Protein AF-A0A7D9J9C9-F1 (afdb_monomer_lite)

InterPro domains:
  IPR040676 Domain of unknown function DUF5641 [PF18701] (12-85)

Radius of gyration: 29.93 Å; chains: 1; bounding box: 89×41×80 Å

Secondary structure (DSSP, 8-state):
-------TTHHHHHHHHHTTSSSTT--PPP-TT-EEEE--TTS-GGGPEEEEEEEEEE-TTS-EEEEEEEETTEEEEEEGGGEEE-S-----------PPPP-TTPPP--PPPHHHHHHHHHHHHHHHHHHHTT--

Foldseek 3Di:
DDDDPPDPCPVVVVVVVCLVDPDVPDNDDDDQQFKWWFADPPDDPVPTFIWGFHDFDADPVRDGQWTWTQGPVGIDIDGPVRIGGDPDDDPDDPPPPVPPPPPPPDDPPDDDDPVVVVVVVVVVVVVVVVVVVVVD

Sequence (136 aa):
MDYGTAGPESHLTGLRERHKIVRGSKVEYPKVGDVVIVKEENKNRNTWKLGKIVRLITGRDGVVRGVELQTGNGRLERPLQLIYPLELHCDQEAVERETPPLNTQAKEFRPKRKAAENAAAKINKVLAEEEETMID

Structure (mmCIF, N/CA/C/O backbone):
data_AF-A0A7D9J9C9-F1
#
_entry.id   AF-A0A7D9J9C9-F1
#
loop_
_atom_site.group_PDB
_atom_site.id
_atom_site.type_symbol
_atom_site.label_atom_id
_atom_site.label_alt_id
_atom_site.label_comp_id
_atom_site.label_asym_id
_atom_site.label_entity_id
_atom_site.label_seq_id
_atom_site.pdbx_PDB_ins_code
_atom_site.Cartn_x
_atom_site.Cartn_y
_atom_site.Cartn_z
_atom_site.occupancy
_atom_site.B_iso_or_equiv
_atom_site.auth_seq_id
_atom_site.auth_comp_id
_atom_site.auth_asym_id
_atom_site.auth_atom_id
_atom_site.pdbx_PDB_model_num
ATOM 1 N N . MET A 1 1 ? 35.094 24.630 7.913 1.00 35.44 1 MET A N 1
ATOM 2 C CA . MET A 1 1 ? 34.535 24.338 6.582 1.00 35.44 1 MET A CA 1
ATOM 3 C C . MET A 1 1 ? 33.780 23.043 6.708 1.00 35.44 1 MET A C 1
ATOM 5 O O . MET A 1 1 ? 34.380 21.989 6.879 1.00 35.44 1 MET A O 1
ATOM 9 N N . ASP A 1 2 ? 32.472 23.204 6.728 1.00 49.69 2 ASP A N 1
ATOM 10 C CA . ASP A 1 2 ? 31.442 22.174 6.793 1.00 49.69 2 ASP A CA 1
ATOM 11 C C . ASP A 1 2 ? 31.442 21.457 5.419 1.00 49.69 2 ASP A C 1
ATOM 13 O O . ASP A 1 2 ? 32.014 21.977 4.463 1.00 49.69 2 ASP A O 1
ATOM 17 N N . TYR A 1 3 ? 30.994 20.215 5.231 1.00 42.62 3 TYR A N 1
ATOM 18 C CA . TYR A 1 3 ? 29.626 19.738 5.383 1.00 42.62 3 TYR A CA 1
ATOM 19 C C . TYR A 1 3 ? 29.631 18.205 5.511 1.00 42.62 3 TYR A C 1
ATOM 21 O O . TYR A 1 3 ? 30.148 17.504 4.645 1.00 42.62 3 TYR A O 1
ATOM 29 N N . GLY A 1 4 ? 29.004 17.682 6.564 1.00 45.34 4 GLY A N 1
ATOM 30 C CA . GLY A 1 4 ? 28.751 16.250 6.754 1.00 45.34 4 GLY A CA 1
ATOM 31 C C . GLY A 1 4 ? 27.284 15.977 7.069 1.00 45.34 4 GLY A C 1
ATOM 32 O O . GLY A 1 4 ? 26.974 15.135 7.904 1.00 45.34 4 GLY A O 1
ATOM 33 N N . THR A 1 5 ? 26.364 16.736 6.469 1.00 48.19 5 THR A N 1
ATOM 34 C CA . THR A 1 5 ? 24.926 16.493 6.603 1.00 48.19 5 THR A CA 1
ATOM 35 C C . THR A 1 5 ? 24.572 15.264 5.776 1.00 48.19 5 THR A C 1
ATOM 37 O O . THR A 1 5 ? 24.292 15.359 4.583 1.00 48.19 5 THR A O 1
ATOM 40 N N . ALA A 1 6 ? 24.604 14.092 6.411 1.00 47.03 6 ALA A N 1
ATOM 41 C CA . ALA A 1 6 ? 23.955 12.901 5.888 1.00 47.03 6 ALA A CA 1
ATOM 42 C C . ALA A 1 6 ? 22.483 13.247 5.616 1.00 47.03 6 ALA 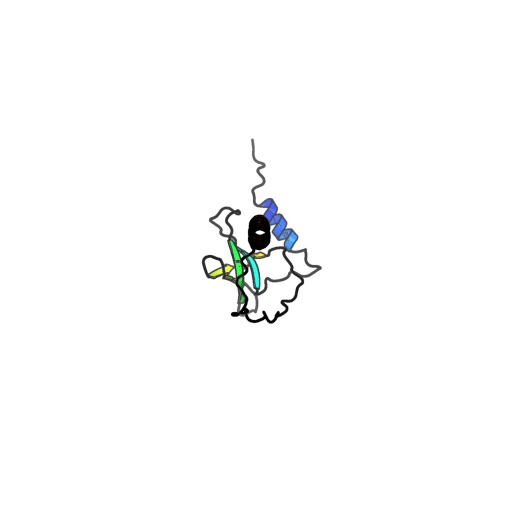A C 1
ATOM 44 O O . ALA A 1 6 ? 21.701 13.479 6.539 1.00 47.03 6 ALA A O 1
ATOM 45 N N . GLY A 1 7 ? 22.133 13.368 4.336 1.00 50.28 7 GLY A N 1
ATOM 46 C CA . GLY A 1 7 ? 20.786 13.717 3.913 1.00 50.28 7 GLY A CA 1
ATOM 47 C C . GLY A 1 7 ? 19.745 12.676 4.357 1.00 50.28 7 GLY A C 1
ATOM 48 O O . GLY A 1 7 ? 20.087 11.522 4.636 1.00 50.28 7 GLY A O 1
ATOM 49 N N . PRO A 1 8 ? 18.452 13.049 4.360 1.00 53.47 8 PRO A N 1
ATOM 50 C CA . PRO A 1 8 ? 17.313 12.210 4.771 1.00 53.47 8 PRO A CA 1
ATOM 51 C C . PRO A 1 8 ? 17.105 10.931 3.930 1.00 53.47 8 PRO A C 1
ATOM 53 O O . PRO A 1 8 ? 16.162 10.172 4.166 1.00 53.47 8 PRO A O 1
ATOM 56 N N . GLU A 1 9 ? 17.975 10.676 2.952 1.00 48.91 9 GLU A N 1
ATOM 57 C CA . GLU A 1 9 ? 17.962 9.497 2.089 1.00 48.91 9 GLU A CA 1
ATOM 58 C C . GLU A 1 9 ? 18.573 8.251 2.740 1.00 48.91 9 GLU A C 1
ATOM 60 O O . GLU A 1 9 ? 18.231 7.139 2.345 1.00 48.91 9 GLU A O 1
ATOM 65 N N . SER A 1 10 ? 19.426 8.390 3.760 1.00 55.44 10 SER A N 1
ATOM 66 C CA . SER A 1 10 ? 20.211 7.263 4.294 1.00 55.44 10 SER A CA 1
ATOM 67 C C . SER A 1 10 ? 19.344 6.118 4.828 1.00 55.44 10 SER A C 1
ATOM 69 O O . SER A 1 10 ? 19.619 4.943 4.584 1.00 55.44 10 SER A O 1
ATOM 71 N N . HIS A 1 11 ? 18.232 6.443 5.488 1.00 59.25 11 HIS A N 1
ATOM 72 C CA . HIS A 1 11 ? 17.357 5.432 6.068 1.00 59.25 11 HIS A CA 1
ATOM 73 C C . HIS A 1 11 ? 16.499 4.716 5.016 1.00 59.25 11 HIS A C 1
ATOM 75 O O . HIS A 1 11 ? 16.200 3.536 5.175 1.00 59.25 11 HIS A O 1
ATOM 81 N N . LEU A 1 12 ? 16.082 5.401 3.945 1.00 58.44 12 LEU A N 1
ATOM 82 C CA . LEU A 1 12 ? 15.286 4.799 2.869 1.00 58.44 12 LEU A CA 1
ATOM 83 C C . LEU A 1 12 ? 16.141 4.029 1.874 1.00 58.44 12 LEU A C 1
ATOM 85 O O . LEU A 1 12 ? 15.708 2.981 1.405 1.00 58.44 12 LEU A O 1
ATOM 89 N N . THR A 1 13 ? 17.337 4.527 1.568 1.00 56.91 13 THR A N 1
ATOM 90 C CA . THR A 1 13 ? 18.332 3.798 0.780 1.00 56.91 13 THR A CA 1
ATOM 91 C C . THR A 1 13 ? 18.736 2.534 1.527 1.00 56.91 13 THR A C 1
ATOM 93 O O . THR A 1 13 ? 18.644 1.447 0.965 1.00 56.91 13 THR A O 1
ATOM 96 N N . GLY A 1 14 ? 19.002 2.646 2.833 1.00 58.22 14 GLY A N 1
ATOM 97 C CA . GLY A 1 14 ? 19.249 1.494 3.693 1.00 58.22 14 GLY A CA 1
ATOM 98 C C . GLY A 1 14 ? 18.037 0.570 3.845 1.00 58.22 14 GLY A C 1
ATOM 99 O O . GLY A 1 14 ? 18.230 -0.633 3.982 1.00 58.22 14 GLY A O 1
ATOM 100 N N . LEU A 1 15 ? 16.796 1.079 3.815 1.00 58.06 15 LEU A N 1
ATOM 101 C CA . LEU A 1 15 ? 15.600 0.230 3.776 1.00 58.06 15 LEU A CA 1
ATOM 102 C C . LEU A 1 15 ? 15.517 -0.486 2.428 1.00 58.06 15 LEU A C 1
ATOM 104 O O . LEU A 1 15 ? 15.393 -1.691 2.424 1.00 58.06 15 LEU A O 1
ATOM 108 N N . ARG A 1 16 ? 15.681 0.202 1.292 1.00 58.97 16 ARG A N 1
ATOM 109 C CA . ARG A 1 16 ? 15.653 -0.381 -0.062 1.00 58.97 16 ARG A CA 1
ATOM 110 C C . ARG A 1 16 ? 16.736 -1.442 -0.272 1.00 58.97 16 ARG A C 1
ATOM 112 O O . ARG A 1 16 ? 16.477 -2.438 -0.942 1.00 58.97 16 ARG A O 1
ATOM 119 N N . GLU A 1 17 ? 17.929 -1.237 0.277 1.00 56.09 17 GLU A N 1
ATOM 120 C CA . GLU A 1 17 ? 19.010 -2.228 0.255 1.00 56.09 17 GLU A CA 1
ATOM 121 C C . GLU A 1 17 ? 18.708 -3.419 1.164 1.00 56.09 17 GLU A C 1
ATOM 123 O O . GLU A 1 17 ? 18.837 -4.558 0.718 1.00 56.09 17 GLU A O 1
ATOM 128 N N . ARG A 1 18 ? 18.211 -3.185 2.387 1.00 52.50 18 ARG A N 1
ATOM 129 C CA . ARG A 1 18 ? 17.785 -4.259 3.301 1.00 52.50 18 ARG A CA 1
ATOM 130 C C . ARG A 1 18 ? 16.560 -5.023 2.789 1.00 52.50 18 ARG A C 1
ATOM 132 O O . ARG A 1 18 ? 16.485 -6.233 2.945 1.00 52.50 18 ARG A O 1
ATOM 139 N N . HIS A 1 19 ? 15.653 -4.362 2.076 1.00 50.09 19 HIS A N 1
ATOM 140 C CA . HIS A 1 19 ? 14.439 -4.958 1.514 1.00 50.09 19 HIS A CA 1
ATOM 141 C C . HIS A 1 19 ? 14.680 -5.772 0.239 1.00 50.09 19 HIS A C 1
ATOM 143 O O 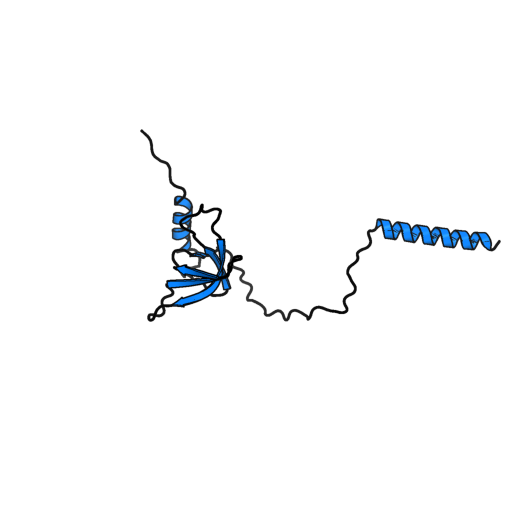. HIS A 1 19 ? 13.760 -6.432 -0.243 1.00 50.09 19 HIS A O 1
ATOM 149 N N . LYS A 1 20 ? 15.908 -5.777 -0.305 1.00 49.19 20 LYS A N 1
ATOM 150 C CA . LYS A 1 20 ? 16.326 -6.835 -1.239 1.00 49.19 20 LYS A CA 1
ATOM 151 C C . LYS A 1 20 ? 16.498 -8.185 -0.523 1.00 49.19 20 LYS A C 1
ATOM 153 O O . LYS A 1 20 ? 16.559 -9.205 -1.201 1.00 49.19 20 LYS A O 1
ATOM 158 N N . ILE A 1 21 ? 16.579 -8.200 0.815 1.00 49.50 21 ILE A N 1
ATOM 159 C CA . ILE A 1 21 ? 16.978 -9.354 1.631 1.00 49.50 21 ILE A CA 1
ATOM 160 C C . ILE A 1 21 ? 16.193 -9.402 2.961 1.00 49.50 21 ILE A C 1
ATOM 162 O O . ILE A 1 21 ? 16.806 -9.406 4.014 1.00 49.50 21 ILE A O 1
ATOM 166 N N . VAL A 1 22 ? 14.853 -9.471 2.970 1.00 41.16 22 VAL A N 1
ATOM 167 C CA . VAL A 1 22 ? 14.124 -10.067 4.125 1.00 41.16 22 VAL A CA 1
ATOM 168 C C . VAL A 1 22 ? 12.800 -10.718 3.695 1.00 41.16 22 VAL A C 1
ATOM 170 O O . VAL A 1 22 ? 11.724 -10.466 4.218 1.00 41.16 22 VAL A O 1
ATOM 173 N N . ARG A 1 23 ? 12.880 -11.611 2.719 1.00 44.44 23 ARG A N 1
ATOM 174 C CA . ARG A 1 23 ? 12.134 -12.873 2.760 1.00 44.44 23 ARG A CA 1
ATOM 175 C C . ARG A 1 23 ? 13.177 -13.913 2.429 1.00 44.44 23 ARG A C 1
ATOM 177 O O . ARG A 1 23 ? 13.939 -13.671 1.492 1.00 44.44 23 ARG A O 1
ATOM 184 N N . GLY A 1 24 ? 13.284 -14.987 3.208 1.00 41.12 24 GLY A N 1
ATOM 185 C CA . GLY A 1 24 ? 14.271 -16.041 2.972 1.00 41.12 24 GLY A CA 1
ATOM 186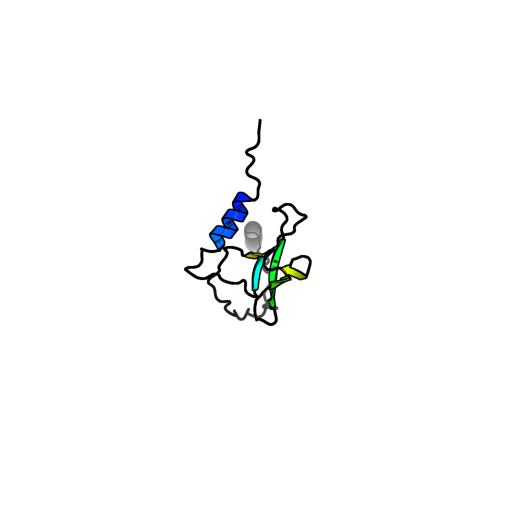 C C . GLY A 1 24 ? 14.445 -16.292 1.471 1.00 41.12 24 GLY A C 1
ATOM 187 O O . GLY A 1 24 ? 13.545 -16.790 0.805 1.00 41.12 24 GLY A O 1
ATOM 188 N N . SER A 1 25 ? 15.575 -15.853 0.914 1.00 40.62 25 SER A N 1
ATOM 189 C CA . SER A 1 25 ? 15.987 -16.091 -0.475 1.00 40.62 25 SER A CA 1
ATOM 190 C C . SER A 1 25 ? 15.005 -15.752 -1.622 1.00 40.62 25 SER A C 1
ATOM 192 O O . SER A 1 25 ? 15.171 -16.301 -2.710 1.00 40.62 25 SER A O 1
ATOM 194 N N . LYS A 1 26 ? 14.003 -14.867 -1.468 1.00 44.34 26 LYS A N 1
ATOM 195 C CA . LYS A 1 26 ? 13.107 -14.527 -2.598 1.00 44.34 26 LYS A CA 1
ATOM 196 C C . LYS A 1 26 ? 12.685 -13.058 -2.606 1.00 44.34 26 LYS A C 1
ATOM 198 O O . LYS A 1 26 ? 11.984 -12.600 -1.711 1.00 44.34 26 LYS A O 1
ATOM 203 N N . VAL A 1 27 ? 13.087 -12.322 -3.645 1.00 52.25 27 VAL A N 1
ATOM 204 C CA . VAL A 1 27 ? 12.538 -10.992 -3.954 1.00 52.25 27 VAL A CA 1
ATOM 205 C C . VAL A 1 27 ? 11.068 -11.188 -4.299 1.00 52.25 27 VAL A C 1
ATOM 207 O O . VAL A 1 27 ? 10.740 -11.698 -5.371 1.00 52.25 27 VAL A O 1
ATOM 210 N N . GLU A 1 28 ? 10.176 -10.857 -3.372 1.00 64.94 28 GLU A N 1
ATOM 211 C CA . GLU A 1 28 ? 8.749 -10.983 -3.624 1.00 64.94 28 GLU A CA 1
ATOM 212 C C . GLU A 1 28 ? 8.243 -9.724 -4.316 1.00 64.94 28 GLU A C 1
ATOM 214 O O . GLU A 1 28 ? 8.336 -8.612 -3.795 1.00 64.94 28 GLU A O 1
ATOM 219 N N . TYR A 1 29 ? 7.767 -9.910 -5.543 1.00 72.88 29 TYR A N 1
ATOM 220 C CA . TYR A 1 29 ? 7.133 -8.850 -6.307 1.00 72.88 29 TYR A CA 1
ATOM 221 C C . TYR A 1 29 ? 5.807 -8.470 -5.645 1.00 72.88 29 TYR A C 1
ATOM 223 O O . TYR A 1 29 ? 5.113 -9.356 -5.139 1.00 72.88 29 TYR A O 1
ATOM 231 N N . PRO A 1 30 ? 5.438 -7.180 -5.666 1.00 81.50 30 PRO A N 1
ATOM 232 C CA . PRO A 1 30 ? 4.165 -6.753 -5.118 1.00 81.50 30 PRO A CA 1
ATOM 233 C C . PRO A 1 30 ? 3.004 -7.414 -5.864 1.00 81.50 30 PRO A C 1
ATOM 235 O O . PRO A 1 30 ? 3.041 -7.586 -7.087 1.00 81.50 30 PRO A O 1
ATOM 238 N N . LYS A 1 31 ? 1.971 -7.777 -5.112 1.00 87.25 31 LYS A N 1
ATOM 239 C CA . LYS A 1 31 ? 0.792 -8.502 -5.582 1.00 87.25 31 LYS A CA 1
ATOM 240 C C . LYS A 1 31 ? -0.435 -7.601 -5.567 1.00 87.25 31 LYS A C 1
ATOM 242 O O . LYS A 1 31 ? -0.503 -6.597 -4.859 1.00 87.25 31 LYS A O 1
ATOM 247 N N . VAL A 1 32 ? -1.439 -7.973 -6.359 1.00 90.38 32 VAL A N 1
ATOM 248 C CA . VAL A 1 32 ? -2.764 -7.351 -6.257 1.00 90.38 32 VAL A CA 1
ATOM 249 C C . VAL A 1 32 ? -3.310 -7.612 -4.856 1.00 90.38 32 VAL A C 1
ATOM 251 O O . VAL A 1 32 ? -3.283 -8.741 -4.380 1.00 90.38 32 VAL A O 1
ATOM 254 N N . GLY A 1 33 ? -3.797 -6.561 -4.204 1.00 89.12 33 GLY A N 1
ATOM 255 C CA . GLY A 1 33 ? -4.251 -6.608 -2.820 1.00 89.12 33 GLY A CA 1
ATOM 256 C C . GLY A 1 33 ? -3.272 -6.000 -1.819 1.00 89.12 33 GLY A C 1
ATOM 257 O O . GLY A 1 33 ? -3.735 -5.523 -0.782 1.00 89.12 33 GLY A O 1
ATOM 258 N N . ASP A 1 34 ? -1.978 -5.935 -2.148 1.00 87.50 34 ASP A N 1
ATOM 259 C CA . ASP A 1 34 ? -0.959 -5.410 -1.240 1.00 87.50 34 ASP A CA 1
ATOM 260 C C . ASP A 1 34 ? -1.165 -3.915 -0.980 1.00 87.50 34 ASP A C 1
ATOM 262 O O . ASP A 1 34 ? -1.468 -3.130 -1.888 1.00 87.50 34 ASP A O 1
ATOM 266 N N . VAL A 1 35 ? -0.963 -3.517 0.276 1.00 89.50 35 VAL A N 1
ATOM 267 C CA . VAL A 1 35 ? -0.927 -2.111 0.683 1.00 89.50 35 VAL A CA 1
ATOM 268 C C . VAL A 1 35 ? 0.518 -1.631 0.666 1.00 89.50 35 VAL A C 1
ATOM 270 O O . VAL A 1 35 ? 1.402 -2.226 1.281 1.00 89.50 35 VAL A O 1
ATOM 273 N N . VAL A 1 36 ? 0.755 -0.536 -0.046 1.00 90.31 36 VAL A N 1
ATOM 274 C CA . VAL A 1 36 ? 2.088 -0.002 -0.328 1.00 90.31 36 VAL A CA 1
ATOM 275 C C . VAL A 1 36 ? 2.133 1.508 -0.106 1.00 90.31 36 VAL A C 1
ATOM 277 O O . VAL A 1 36 ? 1.116 2.201 -0.189 1.00 90.31 36 VAL A O 1
ATOM 280 N N . ILE A 1 37 ? 3.327 2.036 0.155 1.00 91.00 37 ILE A N 1
ATOM 281 C CA . ILE A 1 37 ? 3.595 3.475 0.200 1.00 91.00 37 ILE A CA 1
ATOM 282 C C . ILE A 1 37 ? 3.922 3.964 -1.212 1.00 91.00 37 ILE A C 1
ATOM 284 O O . ILE A 1 37 ? 4.753 3.387 -1.917 1.00 91.00 37 ILE A O 1
ATOM 288 N N . VAL A 1 38 ? 3.291 5.068 -1.603 1.00 90.94 38 VAL A N 1
ATOM 289 C CA . VAL A 1 38 ? 3.444 5.715 -2.905 1.00 90.94 38 VAL A CA 1
ATOM 290 C C . VAL A 1 38 ? 4.326 6.951 -2.767 1.00 90.94 38 VAL A C 1
ATOM 292 O O . VAL A 1 38 ? 3.932 7.937 -2.140 1.00 90.94 38 VAL A O 1
ATOM 295 N N . LYS A 1 39 ? 5.508 6.926 -3.389 1.00 86.75 39 LYS A N 1
ATOM 296 C CA . LYS A 1 39 ? 6.414 8.078 -3.432 1.00 86.75 39 LYS A CA 1
ATOM 297 C C . LYS A 1 39 ? 5.861 9.171 -4.347 1.00 86.75 39 LYS A C 1
ATOM 299 O O . LYS A 1 39 ? 5.616 8.949 -5.532 1.00 86.75 39 LYS A O 1
ATOM 304 N N . GLU A 1 40 ? 5.716 10.374 -3.793 1.00 84.19 40 GLU A N 1
ATOM 305 C CA . GLU A 1 40 ? 5.433 11.604 -4.538 1.00 84.19 40 GLU A CA 1
ATOM 306 C C . GLU A 1 40 ? 6.699 12.482 -4.527 1.00 84.19 40 GLU A C 1
ATOM 308 O O . GLU A 1 40 ? 7.170 12.864 -3.459 1.00 84.19 40 GLU A O 1
ATOM 313 N N . GLU A 1 41 ? 7.275 12.769 -5.702 1.00 73.81 41 GLU A N 1
ATOM 314 C CA . GLU A 1 41 ? 8.569 13.474 -5.839 1.00 73.81 41 GLU A CA 1
ATOM 315 C C . GLU A 1 41 ? 8.545 14.902 -5.281 1.00 73.81 41 GLU A C 1
ATOM 317 O O . GLU A 1 41 ? 9.500 15.329 -4.643 1.00 73.81 41 GLU A O 1
ATOM 322 N N . ASN A 1 42 ? 7.427 15.611 -5.445 1.00 73.88 42 ASN A N 1
ATOM 323 C CA . ASN A 1 42 ? 7.285 17.015 -5.041 1.00 73.88 42 ASN A CA 1
ATOM 324 C C . ASN A 1 42 ? 6.798 17.197 -3.597 1.00 73.88 42 ASN A C 1
ATOM 326 O O . ASN A 1 42 ? 6.349 18.283 -3.229 1.00 73.88 42 ASN A O 1
ATOM 330 N N . LYS A 1 43 ? 6.803 16.136 -2.784 1.00 73.31 43 LYS A N 1
ATOM 331 C CA . LYS A 1 43 ? 6.261 16.182 -1.429 1.00 73.31 43 LYS A CA 1
ATOM 332 C C . LYS A 1 43 ? 7.201 15.588 -0.396 1.00 73.31 43 LYS A C 1
ATOM 334 O O . LYS A 1 43 ? 7.850 14.569 -0.624 1.00 73.31 43 LYS A O 1
ATOM 339 N N . ASN A 1 44 ? 7.191 16.202 0.789 1.00 75.31 44 ASN A N 1
ATOM 340 C CA . ASN A 1 44 ? 7.902 15.703 1.959 1.00 75.31 44 ASN A CA 1
ATOM 341 C C . ASN A 1 44 ? 7.501 14.250 2.235 1.00 75.31 44 ASN A C 1
ATOM 343 O O . ASN A 1 44 ? 6.317 13.906 2.189 1.00 75.31 44 ASN A O 1
ATOM 347 N N . ARG A 1 45 ? 8.481 13.410 2.581 1.00 70.56 45 ARG A N 1
ATOM 348 C CA . ARG 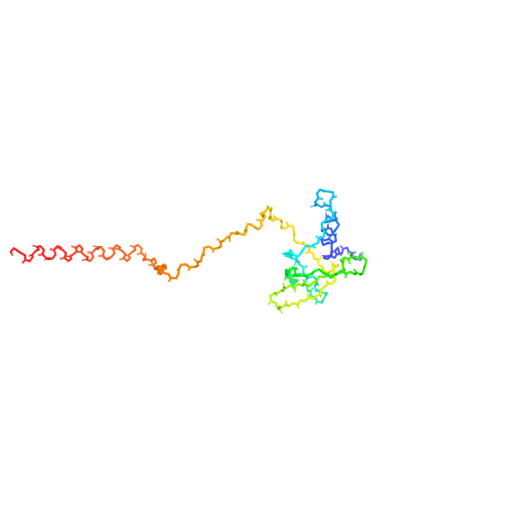A 1 45 ? 8.304 11.968 2.823 1.00 70.56 45 ARG A CA 1
ATOM 349 C C . ARG A 1 45 ? 7.148 11.640 3.776 1.00 70.56 45 ARG A C 1
ATOM 351 O O . ARG A 1 45 ? 6.436 10.667 3.560 1.00 70.56 45 ARG A O 1
ATOM 358 N N . ASN A 1 46 ? 6.911 12.489 4.776 1.00 76.38 46 ASN A N 1
ATOM 359 C CA . ASN A 1 46 ? 5.833 12.330 5.762 1.00 76.38 46 ASN A CA 1
ATOM 360 C C . ASN A 1 46 ? 4.418 12.476 5.173 1.00 76.38 46 ASN A C 1
ATOM 362 O O . ASN A 1 46 ? 3.438 12.270 5.878 1.00 76.38 46 ASN A O 1
ATOM 366 N N . THR A 1 47 ? 4.300 12.852 3.900 1.00 82.19 47 THR A N 1
ATOM 367 C CA . THR A 1 47 ? 3.023 13.045 3.198 1.00 82.19 47 THR A CA 1
ATOM 368 C C . THR A 1 47 ? 2.834 12.070 2.036 1.00 82.19 47 THR A C 1
ATOM 370 O O . THR A 1 47 ? 1.883 12.203 1.261 1.00 82.19 47 THR A O 1
ATOM 373 N N . TRP A 1 48 ? 3.735 11.091 1.894 1.00 89.88 48 TRP A N 1
ATOM 374 C CA . TRP A 1 48 ? 3.557 10.006 0.937 1.00 89.88 48 TRP A CA 1
ATOM 375 C C . TRP A 1 48 ? 2.303 9.214 1.286 1.00 89.88 48 TRP A C 1
ATOM 377 O O . TRP A 1 48 ? 2.042 8.893 2.446 1.00 89.88 48 TRP A O 1
ATOM 387 N N . LYS A 1 49 ? 1.499 8.937 0.265 1.00 88.50 49 LYS A N 1
ATOM 388 C CA . LYS A 1 49 ? 0.191 8.314 0.442 1.00 88.50 49 LYS A CA 1
ATOM 389 C C . LYS A 1 49 ? 0.328 6.803 0.510 1.00 88.50 49 LYS A C 1
ATOM 391 O O . LYS A 1 49 ? 1.221 6.223 -0.102 1.00 88.50 49 LYS A O 1
ATOM 396 N N . LEU A 1 50 ? -0.616 6.170 1.193 1.00 92.06 50 LEU A N 1
ATOM 397 C CA . LEU A 1 50 ? -0.843 4.737 1.076 1.00 92.06 50 LEU A CA 1
ATOM 398 C C . LEU A 1 50 ? -1.758 4.448 -0.115 1.00 92.06 50 LEU A C 1
ATOM 400 O O . LEU A 1 50 ? -2.680 5.215 -0.411 1.00 92.06 50 LEU A O 1
ATOM 404 N N . GLY A 1 51 ? -1.509 3.326 -0.779 1.00 93.38 51 GLY A N 1
ATOM 405 C CA . GLY A 1 51 ? -2.352 2.808 -1.846 1.00 93.38 51 GLY A CA 1
ATOM 406 C C . GLY A 1 51 ? -2.439 1.292 -1.792 1.00 93.38 51 GLY A C 1
ATOM 407 O O . GLY A 1 51 ? -1.488 0.625 -1.395 1.00 93.38 51 GLY A O 1
ATOM 408 N N . LYS A 1 52 ? -3.585 0.749 -2.200 1.00 93.94 52 LYS A N 1
ATOM 409 C CA . LYS A 1 52 ? -3.780 -0.686 -2.407 1.00 93.94 52 LYS A CA 1
ATOM 410 C C . LYS A 1 52 ? -3.583 -1.009 -3.880 1.00 93.94 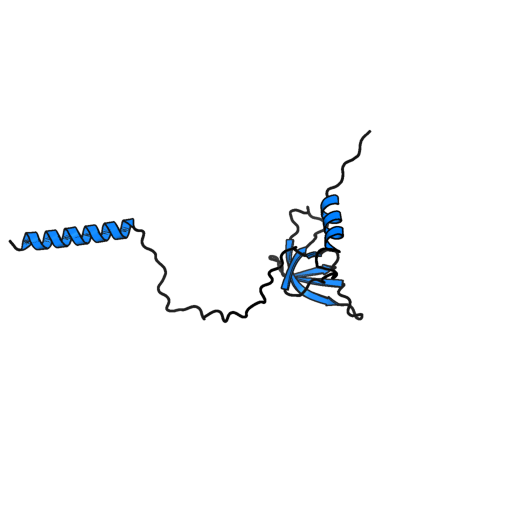52 LYS A C 1
ATOM 412 O O . LYS A 1 52 ? -4.203 -0.362 -4.724 1.00 93.94 52 LYS A O 1
ATOM 417 N N . ILE A 1 53 ? -2.761 -2.001 -4.203 1.00 93.25 53 ILE A N 1
ATOM 418 C CA . ILE A 1 53 ? -2.561 -2.432 -5.590 1.00 93.25 53 ILE A CA 1
ATOM 419 C C . ILE A 1 53 ? -3.840 -3.093 -6.089 1.00 93.25 53 ILE A C 1
ATOM 421 O O . ILE A 1 53 ? -4.297 -4.085 -5.525 1.00 93.25 53 ILE A O 1
ATOM 425 N N . VAL A 1 54 ? -4.410 -2.543 -7.158 1.00 96.25 54 VAL A N 1
ATOM 426 C CA . VAL A 1 54 ? -5.601 -3.095 -7.818 1.00 96.25 54 VAL A CA 1
ATOM 427 C C . VAL A 1 54 ? -5.266 -3.792 -9.130 1.00 96.25 54 VAL A C 1
ATOM 429 O O . VAL A 1 54 ? -6.006 -4.678 -9.547 1.00 96.25 54 VAL A O 1
ATOM 432 N N . ARG A 1 55 ? -4.144 -3.438 -9.768 1.00 95.44 55 ARG A N 1
ATOM 433 C CA . ARG A 1 55 ? -3.689 -4.061 -11.017 1.00 95.44 55 ARG A CA 1
ATOM 434 C C . ARG A 1 55 ? -2.176 -3.941 -11.178 1.00 95.44 55 ARG A C 1
ATOM 436 O O . ARG A 1 55 ? -1.590 -2.922 -10.815 1.00 95.44 55 ARG A O 1
ATOM 443 N N . LEU A 1 56 ? -1.554 -4.962 -11.764 1.00 94.62 56 LEU A N 1
ATOM 444 C CA . LEU A 1 56 ? -0.156 -4.927 -12.198 1.00 94.62 56 LEU A CA 1
ATOM 445 C C . LEU A 1 56 ? -0.085 -4.553 -13.682 1.00 94.62 56 LEU A C 1
ATOM 447 O O . LEU A 1 56 ? -0.844 -5.083 -14.489 1.00 94.62 56 LEU A O 1
ATOM 451 N N . ILE A 1 57 ? 0.836 -3.659 -14.038 1.00 94.81 57 ILE A N 1
ATOM 452 C CA . ILE A 1 57 ? 1.082 -3.238 -15.420 1.00 94.81 57 ILE A CA 1
ATOM 453 C C . ILE A 1 57 ? 2.330 -3.969 -15.916 1.00 94.81 57 ILE A C 1
ATOM 455 O O . ILE A 1 57 ? 3.464 -3.630 -15.549 1.00 94.81 57 ILE A O 1
ATOM 459 N N . THR A 1 58 ? 2.109 -4.995 -16.733 1.00 94.12 58 THR A N 1
ATOM 460 C CA . THR A 1 58 ? 3.146 -5.844 -17.326 1.00 94.12 58 THR A CA 1
ATOM 461 C C . THR A 1 58 ? 3.457 -5.430 -18.761 1.00 94.12 58 THR A C 1
ATOM 463 O O . THR A 1 58 ? 2.579 -5.034 -19.526 1.00 94.12 58 THR A O 1
ATOM 466 N N . GLY A 1 59 ? 4.734 -5.503 -19.135 1.00 92.25 59 GLY A N 1
ATOM 467 C CA . GLY A 1 59 ? 5.153 -5.358 -20.528 1.00 92.25 59 GLY A CA 1
ATOM 468 C C . GLY A 1 59 ? 4.883 -6.620 -21.349 1.00 92.25 59 GLY A C 1
ATOM 469 O O . GLY A 1 59 ? 4.491 -7.659 -20.821 1.00 92.25 59 GLY A O 1
ATOM 470 N N . ARG A 1 60 ? 5.163 -6.547 -22.657 1.00 94.44 60 ARG A N 1
ATOM 471 C CA . ARG A 1 60 ? 5.060 -7.696 -23.583 1.00 94.44 60 ARG A CA 1
ATOM 472 C C . ARG A 1 60 ? 5.971 -8.871 -23.212 1.00 94.44 60 ARG A C 1
ATOM 474 O O . ARG A 1 60 ? 5.689 -10.001 -23.578 1.00 94.44 60 ARG A O 1
ATOM 481 N N . ASP A 1 61 ? 7.046 -8.592 -22.490 1.00 92.62 61 ASP A N 1
ATOM 482 C CA . ASP A 1 61 ? 8.006 -9.555 -21.948 1.00 92.62 61 ASP A CA 1
ATOM 483 C C . ASP A 1 61 ? 7.557 -10.184 -20.615 1.00 92.62 61 ASP A C 1
ATOM 485 O O . ASP A 1 61 ? 8.317 -10.923 -19.998 1.00 92.62 61 ASP A O 1
ATOM 489 N N . GLY A 1 62 ? 6.349 -9.866 -20.134 1.00 87.94 62 GLY A N 1
ATOM 490 C CA . GLY A 1 62 ? 5.823 -10.348 -18.855 1.00 87.94 62 GLY A CA 1
ATOM 491 C C . GLY A 1 62 ? 6.381 -9.619 -17.628 1.00 87.94 62 GLY A C 1
ATOM 492 O O . GLY A 1 62 ? 5.989 -9.926 -16.504 1.00 87.94 62 GLY A O 1
ATOM 493 N N . VAL A 1 63 ? 7.258 -8.626 -17.807 1.00 89.44 63 VAL A N 1
ATOM 494 C CA . VAL A 1 63 ? 7.892 -7.915 -16.690 1.00 89.44 63 VAL A CA 1
ATOM 495 C C . VAL A 1 63 ? 6.985 -6.793 -16.181 1.00 89.44 63 VAL A C 1
ATOM 497 O O . VAL A 1 63 ? 6.586 -5.904 -16.942 1.00 89.44 63 VAL A O 1
ATOM 500 N N . VAL A 1 64 ? 6.694 -6.804 -14.875 1.00 89.88 64 VAL A N 1
ATOM 501 C CA . VAL A 1 64 ? 5.937 -5.746 -14.183 1.00 89.88 64 VAL A CA 1
ATOM 502 C C . VAL A 1 64 ? 6.771 -4.465 -14.134 1.00 89.88 64 VAL A C 1
ATOM 504 O O . VAL A 1 64 ? 7.854 -4.441 -13.551 1.00 89.88 64 VAL A O 1
ATOM 507 N N . ARG A 1 65 ? 6.264 -3.383 -14.730 1.00 92.44 65 ARG A N 1
ATOM 508 C CA . ARG A 1 65 ? 6.930 -2.063 -14.751 1.00 92.44 65 ARG A CA 1
ATOM 509 C C . ARG A 1 65 ? 6.191 -1.006 -13.945 1.00 92.44 65 ARG A C 1
ATOM 511 O O . ARG A 1 65 ? 6.804 -0.037 -13.498 1.00 92.44 65 ARG A O 1
ATOM 518 N N . GLY A 1 66 ? 4.899 -1.205 -13.725 1.00 93.81 66 GLY A N 1
ATOM 519 C CA . GLY A 1 66 ? 4.069 -0.297 -12.954 1.00 93.81 66 GLY A CA 1
ATOM 520 C C . GLY A 1 66 ? 2.915 -1.015 -12.281 1.00 93.81 66 GLY A C 1
ATOM 521 O O . GLY A 1 66 ? 2.703 -2.213 -12.468 1.00 93.81 66 GLY A O 1
ATOM 522 N N . VAL A 1 67 ? 2.175 -0.256 -11.490 1.00 95.12 67 VAL A N 1
ATOM 523 C CA . VAL A 1 67 ? 0.985 -0.711 -10.780 1.00 95.12 67 VAL A CA 1
ATOM 524 C C . VAL A 1 67 ? -0.091 0.364 -10.849 1.00 95.12 67 VAL A C 1
ATOM 526 O O . VAL A 1 67 ? 0.209 1.559 -10.824 1.00 95.12 67 VAL A O 1
ATOM 529 N N . GLU A 1 68 ? -1.344 -0.068 -10.909 1.00 96.06 68 GLU A N 1
ATOM 530 C CA . GLU A 1 68 ? -2.503 0.775 -10.633 1.00 96.06 68 GLU A CA 1
ATOM 531 C C . GLU A 1 68 ? -2.870 0.606 -9.159 1.00 96.06 68 GLU A C 1
ATOM 533 O O . GLU A 1 68 ? -2.967 -0.511 -8.638 1.00 96.06 68 GLU A O 1
ATOM 538 N N . LEU A 1 69 ? -3.066 1.729 -8.482 1.00 95.75 69 LEU A N 1
ATOM 539 C CA . LEU A 1 69 ? -3.288 1.817 -7.050 1.00 95.75 69 LEU A CA 1
ATOM 540 C C . LEU A 1 69 ? -4.619 2.492 -6.776 1.00 95.75 69 LEU A C 1
ATOM 542 O O . LEU A 1 69 ? -4.910 3.545 -7.337 1.00 95.75 69 LEU A O 1
ATOM 546 N N . GLN A 1 70 ? -5.381 1.937 -5.845 1.00 95.69 70 GLN A N 1
ATOM 547 C CA . GLN A 1 70 ? -6.500 2.619 -5.219 1.00 95.69 70 GLN A CA 1
ATOM 548 C C . GLN A 1 70 ? -5.997 3.343 -3.971 1.00 95.69 70 GLN A C 1
ATOM 550 O O . GLN A 1 70 ? -5.516 2.722 -3.024 1.00 95.69 70 GLN A O 1
ATOM 555 N N . THR A 1 71 ? -6.128 4.663 -3.964 1.00 92.12 71 THR A N 1
ATOM 556 C CA . THR A 1 71 ? -5.881 5.518 -2.798 1.00 92.12 71 THR A CA 1
ATOM 557 C C . THR A 1 71 ? -7.193 6.117 -2.299 1.00 92.12 71 THR A C 1
ATOM 559 O O . THR A 1 71 ? -8.224 6.017 -2.974 1.00 92.12 71 THR A O 1
ATOM 562 N N . GLY A 1 72 ? -7.161 6.785 -1.141 1.00 88.25 72 GLY A N 1
ATOM 563 C CA . GLY A 1 72 ? -8.318 7.534 -0.633 1.00 88.25 72 GLY A CA 1
ATOM 564 C C . GLY A 1 72 ? -8.806 8.630 -1.591 1.00 88.25 72 GLY A C 1
ATOM 565 O O . GLY A 1 72 ? -9.983 8.964 -1.590 1.00 88.25 72 GLY A O 1
ATOM 566 N N . ASN A 1 73 ? -7.928 9.124 -2.470 1.00 86.50 73 ASN A N 1
ATOM 567 C CA . ASN A 1 73 ? -8.240 10.185 -3.430 1.00 86.50 73 ASN A CA 1
ATOM 568 C C . ASN A 1 73 ? -8.588 9.641 -4.827 1.00 86.50 73 ASN A C 1
ATOM 570 O O . ASN A 1 73 ? -8.588 10.398 -5.794 1.00 86.50 73 ASN A O 1
ATOM 574 N N . GLY A 1 74 ? -8.831 8.334 -4.955 1.00 92.06 74 GLY A N 1
ATOM 575 C CA . GLY A 1 74 ? -9.102 7.678 -6.233 1.00 92.06 74 GLY A CA 1
ATOM 576 C C . GLY A 1 74 ? -7.935 6.832 -6.733 1.00 92.06 74 GLY A C 1
ATOM 577 O O . GLY A 1 74 ? -7.068 6.412 -5.958 1.00 92.06 74 GLY A O 1
ATOM 578 N N . ARG A 1 75 ? -7.942 6.544 -8.036 1.00 94.56 75 ARG A N 1
ATOM 579 C CA . ARG A 1 75 ? -6.961 5.659 -8.669 1.00 94.56 75 ARG A CA 1
ATOM 580 C C . ARG A 1 75 ? -5.775 6.421 -9.234 1.00 94.56 75 ARG A C 1
ATOM 582 O O . ARG A 1 75 ? -5.929 7.526 -9.744 1.00 94.56 75 ARG A O 1
ATOM 589 N N . LEU A 1 76 ? -4.597 5.818 -9.146 1.00 93.75 76 LEU A N 1
ATOM 590 C CA . LEU A 1 76 ? -3.375 6.361 -9.724 1.00 93.75 76 LEU A CA 1
ATOM 591 C C . LEU A 1 76 ? -2.479 5.245 -10.248 1.00 93.75 76 LEU A C 1
ATOM 593 O O . LEU A 1 76 ? -2.397 4.177 -9.648 1.00 93.75 76 LEU A O 1
ATOM 597 N N . GLU A 1 77 ? -1.776 5.512 -11.342 1.00 95.06 77 GLU A N 1
ATOM 598 C CA . GLU A 1 77 ? -0.767 4.606 -11.885 1.00 95.06 77 GLU A CA 1
ATOM 599 C C . GLU A 1 77 ? 0.628 5.101 -11.525 1.00 95.06 77 GLU A C 1
ATOM 601 O O . GLU A 1 77 ? 0.919 6.301 -11.581 1.00 95.06 77 GLU A O 1
ATOM 606 N N . ARG A 1 78 ? 1.499 4.176 -11.119 1.00 94.06 78 ARG A N 1
ATOM 607 C CA . ARG A 1 78 ? 2.875 4.497 -10.740 1.00 94.06 78 ARG A CA 1
ATOM 608 C C . ARG A 1 78 ? 3.861 3.449 -11.236 1.00 94.06 78 ARG A C 1
ATOM 610 O O . ARG A 1 78 ? 3.564 2.255 -11.171 1.00 94.06 78 ARG A O 1
ATOM 617 N N . PRO A 1 79 ? 5.060 3.878 -11.664 1.00 93.31 79 PRO A N 1
ATOM 618 C CA . PRO A 1 79 ? 6.181 2.976 -11.876 1.00 93.31 79 PRO A CA 1
ATOM 619 C C . PRO A 1 79 ? 6.508 2.205 -10.600 1.00 93.31 79 PRO A C 1
ATOM 621 O O . PRO A 1 79 ? 6.481 2.772 -9.507 1.00 93.31 79 PRO A O 1
ATOM 624 N N . LEU A 1 80 ? 6.911 0.944 -10.750 1.00 89.31 80 LEU A N 1
ATOM 625 C CA . LEU A 1 80 ? 7.264 0.061 -9.633 1.00 89.31 80 LEU A CA 1
ATOM 626 C C . LEU A 1 80 ? 8.364 0.661 -8.737 1.00 89.31 80 LEU A C 1
ATOM 628 O O . LEU A 1 80 ? 8.389 0.443 -7.534 1.00 89.31 80 LEU A O 1
ATOM 632 N N . GLN A 1 81 ? 9.249 1.471 -9.324 1.00 88.50 81 GLN A N 1
ATOM 633 C CA . GLN A 1 81 ? 10.348 2.152 -8.634 1.00 88.50 81 GLN A CA 1
ATOM 634 C C . GLN A 1 81 ? 9.890 3.213 -7.621 1.00 88.50 81 GLN A C 1
ATOM 636 O O . GLN A 1 81 ? 10.660 3.571 -6.732 1.00 88.50 81 GLN A O 1
ATOM 641 N N . LEU A 1 82 ? 8.667 3.732 -7.763 1.00 90.75 82 LEU A N 1
ATOM 642 C CA . LEU A 1 82 ? 8.083 4.722 -6.853 1.00 90.75 82 LEU A CA 1
ATOM 643 C C . LEU A 1 82 ? 7.189 4.078 -5.787 1.00 90.75 82 LEU A C 1
ATOM 645 O O . LEU A 1 82 ? 6.518 4.791 -5.040 1.00 90.75 82 LEU A O 1
ATOM 649 N N . ILE A 1 83 ? 7.171 2.748 -5.718 1.00 90.06 83 ILE A N 1
ATOM 650 C CA . ILE A 1 83 ? 6.345 1.981 -4.796 1.00 90.06 83 ILE A CA 1
ATOM 651 C C . ILE A 1 83 ? 7.226 1.283 -3.776 1.00 90.06 83 ILE A C 1
ATOM 653 O O . ILE A 1 83 ? 8.197 0.615 -4.124 1.00 90.06 83 ILE A O 1
ATOM 657 N N . TYR A 1 84 ? 6.855 1.428 -2.508 1.00 86.44 84 TYR A N 1
ATOM 658 C CA . TYR A 1 84 ? 7.543 0.798 -1.392 1.00 86.44 84 TYR A CA 1
ATOM 659 C C . TYR A 1 84 ? 6.565 -0.128 -0.663 1.00 86.44 84 TYR A C 1
ATOM 661 O O . TYR A 1 84 ? 5.573 0.362 -0.115 1.00 86.44 84 TYR A O 1
ATOM 669 N N . PRO A 1 85 ? 6.795 -1.452 -0.668 1.00 80.56 85 PRO A N 1
ATOM 670 C CA . PRO A 1 85 ? 5.961 -2.381 0.081 1.00 80.56 85 PRO A CA 1
ATOM 671 C C . PRO A 1 85 ? 6.076 -2.125 1.588 1.00 80.56 85 PRO A C 1
ATOM 673 O O . PRO A 1 85 ? 7.121 -1.694 2.075 1.00 80.56 85 PRO A O 1
ATOM 676 N N . LEU A 1 86 ? 4.990 -2.377 2.318 1.00 78.94 86 LEU A N 1
ATOM 677 C CA . LEU A 1 86 ? 5.005 -2.393 3.778 1.00 78.94 86 LEU A CA 1
ATOM 678 C C . LEU A 1 86 ? 5.492 -3.766 4.265 1.00 78.94 86 LEU A C 1
ATOM 680 O O . LEU A 1 86 ? 5.066 -4.787 3.733 1.00 78.94 86 LEU A O 1
ATOM 684 N N . GLU A 1 87 ? 6.328 -3.804 5.306 1.00 65.69 87 GLU A N 1
ATOM 685 C CA . GLU A 1 87 ? 6.771 -5.037 5.997 1.00 65.69 87 GLU A CA 1
ATOM 686 C C . GLU A 1 87 ? 5.655 -5.659 6.861 1.00 65.69 87 GLU A C 1
ATOM 688 O O . GLU A 1 87 ? 5.886 -6.144 7.964 1.00 65.69 87 GLU A O 1
ATOM 693 N N . LEU A 1 88 ? 4.409 -5.603 6.395 1.00 61.59 88 LEU A N 1
ATOM 694 C CA . LEU A 1 88 ? 3.243 -6.083 7.122 1.00 61.59 88 LEU A CA 1
ATOM 695 C C . LEU A 1 88 ? 2.704 -7.308 6.390 1.00 61.59 88 LEU A C 1
ATOM 697 O O . LEU A 1 88 ? 1.923 -7.190 5.449 1.00 61.59 88 LEU A O 1
ATOM 701 N N . HIS A 1 89 ? 3.146 -8.488 6.813 1.0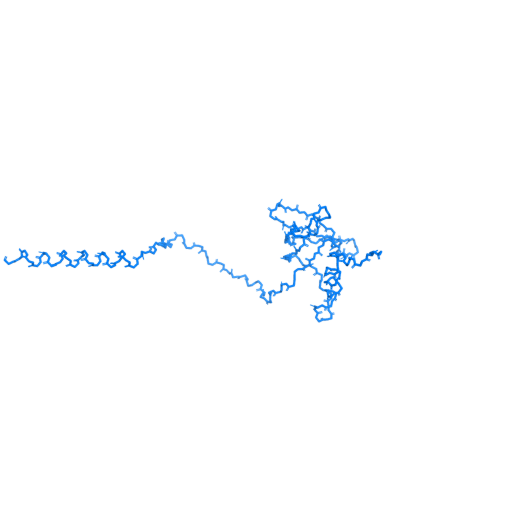0 55.97 89 HIS A N 1
ATOM 702 C CA . HIS A 1 89 ? 2.581 -9.753 6.359 1.00 55.97 89 HIS A CA 1
ATOM 703 C C . HIS A 1 89 ? 1.559 -10.205 7.395 1.00 55.97 89 HIS A C 1
ATOM 705 O O . HIS A 1 89 ? 1.870 -10.324 8.579 1.00 55.97 89 HIS A O 1
ATOM 711 N N . CYS A 1 90 ? 0.327 -10.418 6.953 1.00 52.97 90 CYS A N 1
ATOM 712 C CA . CYS A 1 90 ? -0.620 -11.224 7.696 1.00 52.97 90 CYS A CA 1
ATOM 713 C C . CYS A 1 90 ? -0.603 -12.591 7.014 1.00 52.97 90 CYS A C 1
ATOM 715 O O . CYS A 1 90 ? -1.049 -12.695 5.875 1.00 52.97 90 CYS A O 1
ATOM 717 N N . ASP A 1 91 ? -0.089 -13.624 7.684 1.00 62.78 91 ASP A N 1
ATOM 718 C CA . ASP A 1 91 ? -0.090 -15.011 7.174 1.00 62.78 91 ASP A CA 1
ATOM 719 C C . ASP A 1 91 ? -1.503 -15.622 7.143 1.00 62.78 91 ASP A C 1
ATOM 721 O O . ASP A 1 91 ? -1.698 -16.816 6.923 1.00 62.78 91 ASP A O 1
ATOM 725 N N . GLN A 1 92 ? -2.515 -14.798 7.399 1.00 57.44 92 GLN A N 1
ATOM 726 C CA . GLN A 1 92 ? -3.900 -15.185 7.356 1.00 57.44 92 GLN A CA 1
ATOM 727 C C . GLN A 1 92 ? -4.349 -15.148 5.900 1.00 57.44 92 GLN A C 1
ATOM 729 O O . GLN A 1 92 ? -4.654 -14.086 5.353 1.00 57.44 92 GLN A O 1
ATOM 734 N N . GLU A 1 93 ? -4.391 -16.326 5.275 1.00 62.59 93 GLU A N 1
ATOM 735 C CA . GLU A 1 93 ? -5.169 -16.528 4.058 1.00 62.59 93 GLU A CA 1
ATOM 736 C C . GLU A 1 93 ? -6.535 -15.879 4.269 1.00 62.59 93 GLU A C 1
ATOM 738 O O . GLU A 1 93 ? -7.129 -15.997 5.350 1.00 62.59 93 GLU A O 1
ATOM 743 N N . ALA A 1 94 ? -6.991 -15.117 3.273 1.00 61.06 94 ALA A N 1
ATOM 744 C CA . ALA A 1 94 ? -8.306 -14.512 3.309 1.00 61.06 94 ALA A CA 1
ATOM 745 C C . ALA A 1 94 ? -9.314 -15.658 3.350 1.00 61.06 94 ALA A C 1
ATOM 747 O O . ALA A 1 94 ? -9.738 -16.165 2.319 1.00 61.06 94 ALA A O 1
ATOM 748 N N . VAL A 1 95 ? -9.661 -16.099 4.558 1.00 63.81 95 VAL A N 1
ATOM 749 C CA . VAL A 1 95 ? -10.834 -16.919 4.772 1.00 63.81 95 VAL A CA 1
ATOM 750 C C . VAL A 1 95 ? -11.940 -16.048 4.211 1.00 63.81 95 VAL A C 1
ATOM 752 O O . VAL A 1 95 ? -12.194 -14.962 4.749 1.00 63.81 95 VAL A O 1
ATOM 755 N N . GLU A 1 96 ? -12.540 -16.481 3.105 1.00 62.97 96 GLU A N 1
ATOM 756 C CA . GLU A 1 96 ? -13.875 -16.064 2.706 1.00 62.97 96 GLU A CA 1
ATOM 757 C C . GLU A 1 96 ? -14.779 -16.458 3.871 1.00 62.97 96 GLU A C 1
ATOM 759 O O . GLU A 1 96 ? -15.416 -17.504 3.901 1.00 62.97 96 GLU A O 1
ATOM 764 N N . ARG A 1 97 ? -14.727 -15.665 4.941 1.00 65.06 97 ARG A N 1
ATOM 765 C CA . ARG A 1 97 ? -15.682 -15.750 6.017 1.00 65.06 97 ARG A CA 1
ATOM 766 C C . ARG A 1 97 ? -16.944 -15.315 5.322 1.00 65.06 97 ARG A C 1
ATOM 768 O O . ARG A 1 97 ? -17.058 -14.134 4.991 1.00 65.06 97 ARG A O 1
ATOM 775 N N . GLU A 1 98 ? -17.833 -16.263 5.056 1.00 66.56 98 GLU A N 1
ATOM 776 C CA . GLU A 1 98 ? -19.229 -15.953 4.814 1.00 66.56 98 GLU A CA 1
ATOM 777 C C . GLU A 1 98 ? -19.616 -14.978 5.920 1.00 66.56 98 GLU A C 1
ATOM 779 O O . GLU A 1 98 ? -19.701 -15.350 7.091 1.00 66.56 98 GLU A O 1
ATOM 784 N N . THR A 1 99 ? -19.688 -13.687 5.598 1.00 68.69 99 THR A N 1
ATOM 785 C CA . THR A 1 99 ? -20.134 -12.716 6.581 1.00 68.69 99 THR A CA 1
ATOM 786 C C . THR A 1 99 ? -21.591 -13.060 6.781 1.00 68.69 99 THR A C 1
ATOM 788 O O . THR A 1 99 ? -22.339 -12.981 5.797 1.00 68.69 99 THR A O 1
ATOM 791 N N . PRO A 1 100 ? -22.002 -13.469 7.994 1.00 76.81 100 PRO A N 1
ATOM 792 C CA . PRO A 1 100 ? -23.402 -13.729 8.247 1.00 76.81 100 PRO A CA 1
ATOM 793 C C . PRO A 1 100 ? -24.180 -12.498 7.782 1.00 76.81 100 PRO A C 1
ATOM 795 O O . PRO A 1 100 ? -23.733 -11.374 8.062 1.00 76.81 100 PRO A O 1
ATOM 798 N N . PRO A 1 101 ? -25.282 -12.669 7.035 1.00 80.75 101 PRO A N 1
ATOM 799 C CA . PRO A 1 101 ? -26.077 -11.532 6.614 1.00 80.75 101 PRO A CA 1
ATOM 800 C C . PRO A 1 101 ? -26.422 -10.701 7.850 1.00 80.75 101 PRO A C 1
ATOM 802 O O . PRO A 1 101 ? -26.751 -11.251 8.907 1.00 80.75 101 PRO A O 1
ATOM 805 N N . LEU A 1 102 ? -26.293 -9.376 7.731 1.00 77.62 102 LEU A N 1
ATOM 806 C CA . LEU A 1 102 ? -26.635 -8.458 8.813 1.00 77.62 102 LEU A CA 1
ATOM 807 C C . LEU A 1 102 ? -28.047 -8.799 9.300 1.00 77.62 102 LEU A C 1
ATOM 809 O O . LEU A 1 102 ? -28.994 -8.794 8.514 1.00 77.62 102 LEU A O 1
ATOM 813 N N . ASN A 1 103 ? -28.186 -9.122 10.587 1.00 82.62 103 ASN A N 1
ATOM 814 C CA . ASN A 1 103 ? -29.487 -9.443 11.153 1.00 82.62 103 ASN A CA 1
ATOM 815 C C . ASN A 1 103 ? -30.328 -8.160 11.220 1.00 82.62 103 ASN A C 1
ATOM 817 O O . ASN A 1 103 ? -30.186 -7.362 12.146 1.00 82.62 103 ASN A O 1
ATOM 821 N N . THR A 1 104 ? -31.214 -7.973 10.243 1.00 78.50 104 THR A N 1
ATOM 822 C CA . THR A 1 104 ? -32.129 -6.823 10.158 1.00 78.50 104 THR A CA 1
ATOM 823 C C . THR A 1 104 ? -33.172 -6.803 11.277 1.00 78.50 104 THR A C 1
ATOM 825 O O . THR A 1 104 ? -33.808 -5.778 11.498 1.00 78.50 104 THR A O 1
ATOM 828 N N . GLN A 1 105 ? -33.326 -7.912 12.005 1.00 85.19 105 GLN A N 1
ATOM 829 C CA . GLN A 1 105 ? -34.217 -8.052 13.157 1.00 85.19 105 GLN A CA 1
ATOM 830 C C . GLN A 1 105 ? -33.477 -7.933 14.498 1.00 85.19 105 GLN A C 1
ATOM 832 O O . GLN A 1 105 ? -34.078 -8.137 15.556 1.00 85.19 105 GLN A O 1
ATOM 837 N N . ALA A 1 106 ? -32.172 -7.637 14.495 1.00 84.06 106 ALA A N 1
ATOM 838 C CA . ALA A 1 106 ? -31.434 -7.432 15.732 1.00 84.06 106 ALA A CA 1
ATOM 839 C C . ALA A 1 106 ? -32.027 -6.243 16.501 1.00 84.06 106 ALA A C 1
ATOM 841 O O . ALA A 1 106 ? -32.171 -5.143 15.966 1.00 84.06 106 ALA A O 1
ATOM 842 N N . LYS A 1 107 ? -32.362 -6.461 17.778 1.00 82.88 107 LYS A N 1
ATOM 843 C CA . LYS A 1 107 ? -32.793 -5.375 18.663 1.00 82.88 107 LYS A CA 1
ATOM 844 C C . LYS A 1 107 ? -31.675 -4.341 18.749 1.00 82.88 107 LYS A C 1
ATOM 846 O O . LYS A 1 107 ? -30.510 -4.705 18.903 1.00 82.88 107 LYS A O 1
ATOM 851 N N . GLU A 1 108 ? -32.038 -3.063 18.690 1.00 83.00 108 GLU A N 1
ATOM 852 C CA . GLU A 1 108 ? -31.075 -1.983 18.875 1.00 83.00 108 GLU A CA 1
ATOM 853 C C . GLU A 1 108 ? -30.328 -2.164 20.198 1.00 83.00 108 GLU A C 1
ATOM 855 O O . GLU A 1 108 ? -30.931 -2.273 21.272 1.00 83.00 108 GLU A O 1
ATOM 860 N N . PHE A 1 109 ? -28.998 -2.183 20.124 1.00 81.69 109 PHE A N 1
ATOM 861 C CA . PHE A 1 109 ? -28.152 -2.211 21.305 1.00 81.69 109 PHE A CA 1
ATOM 862 C C . PHE A 1 109 ? -28.229 -0.846 22.000 1.00 81.69 109 PHE A C 1
ATOM 864 O O . PHE A 1 109 ? -27.458 0.068 21.711 1.00 81.69 109 PHE A O 1
ATOM 871 N N . ARG A 1 110 ? -29.201 -0.696 22.907 1.00 80.94 110 ARG A N 1
ATOM 872 C CA . ARG A 1 110 ? -29.368 0.470 23.785 1.00 80.94 110 ARG A CA 1
ATOM 873 C C . ARG A 1 110 ? -28.986 0.097 25.219 1.00 80.94 110 ARG A C 1
ATOM 875 O O . ARG A 1 110 ? -29.877 -0.143 26.039 1.00 80.94 110 ARG A O 1
ATOM 882 N N . PRO A 1 111 ? -27.685 0.009 25.544 1.00 84.06 111 PRO A N 1
ATOM 883 C CA . PRO A 1 111 ? -27.262 -0.319 26.896 1.00 84.06 111 PRO A CA 1
ATOM 884 C C . PRO A 1 111 ? -27.761 0.763 27.863 1.00 84.06 111 PRO A C 1
ATOM 886 O O . PRO A 1 111 ? -27.458 1.948 27.701 1.00 84.06 111 PRO A O 1
ATOM 889 N N . LYS A 1 112 ? -28.540 0.369 28.876 1.00 85.44 112 LYS A N 1
ATOM 890 C CA . LYS A 1 112 ? -28.894 1.269 29.979 1.00 85.44 112 LYS A CA 1
ATOM 891 C C . LYS A 1 112 ? -27.694 1.386 30.913 1.00 85.44 112 LYS A C 1
ATOM 893 O O . LYS A 1 112 ? -26.982 0.421 31.175 1.00 85.44 112 LYS A O 1
ATOM 898 N N . ARG A 1 113 ? -27.442 2.595 31.421 1.00 88.38 113 ARG A N 1
ATOM 899 C CA . ARG A 1 113 ? -26.431 2.788 32.469 1.00 88.38 113 ARG A CA 1
ATOM 900 C C . ARG A 1 113 ? -26.912 2.099 33.747 1.00 88.38 113 ARG A C 1
ATOM 902 O O . ARG A 1 113 ? -28.068 2.275 34.121 1.00 88.38 113 ARG A O 1
ATOM 909 N N . LYS A 1 114 ? -26.002 1.439 34.470 1.00 89.88 114 LYS A N 1
ATOM 910 C CA . LYS A 1 114 ? -26.275 0.757 35.753 1.00 89.88 114 LYS A CA 1
ATOM 911 C C . LYS A 1 114 ? -27.014 1.645 36.769 1.00 89.88 114 LYS A C 1
ATOM 913 O O . LYS A 1 114 ? -27.871 1.181 37.508 1.00 89.88 114 LYS A O 1
ATOM 918 N N . ALA A 1 115 ? -26.738 2.952 36.763 1.00 92.25 115 ALA A N 1
ATOM 919 C CA . ALA A 1 115 ? -27.441 3.925 37.600 1.00 92.25 115 ALA A CA 1
ATOM 920 C C . ALA A 1 115 ? -28.947 4.033 37.285 1.00 92.25 115 ALA A C 1
ATOM 922 O O . ALA A 1 115 ? -29.752 4.138 38.204 1.00 92.25 115 ALA A O 1
ATOM 923 N N . ALA A 1 116 ? -29.332 3.979 36.005 1.00 89.94 116 ALA A N 1
ATOM 924 C CA . ALA A 1 116 ? -30.732 4.046 35.589 1.00 89.94 116 ALA A CA 1
ATOM 925 C C . ALA A 1 116 ? -31.499 2.765 35.960 1.00 89.94 116 ALA A C 1
ATOM 927 O O . ALA A 1 116 ? -32.658 2.844 36.355 1.00 89.94 116 ALA A O 1
ATOM 928 N N . GLU A 1 117 ? -30.850 1.599 35.885 1.00 91.62 117 GLU A N 1
ATOM 929 C CA . GLU A 1 117 ? -31.419 0.321 36.342 1.00 91.62 117 GLU A CA 1
ATOM 930 C C . GLU A 1 117 ? -31.650 0.328 37.854 1.00 91.62 117 GLU A C 1
ATOM 932 O O . GLU A 1 117 ? -32.744 0.012 38.317 1.00 91.62 117 GLU A O 1
ATOM 937 N N . ASN A 1 118 ? -30.649 0.780 38.613 1.00 92.75 118 ASN A N 1
ATOM 938 C CA . ASN A 1 118 ? -30.754 0.912 40.062 1.00 92.75 118 ASN A CA 1
ATOM 939 C C . ASN A 1 118 ? -31.865 1.893 40.470 1.00 92.75 118 ASN A C 1
ATOM 941 O O . ASN A 1 118 ? -32.609 1.618 41.408 1.00 92.75 118 ASN A O 1
ATOM 945 N N . ALA A 1 119 ? -31.995 3.026 39.770 1.00 91.75 119 ALA A N 1
ATOM 946 C CA . ALA A 1 119 ? -33.055 3.998 40.027 1.00 91.75 119 ALA A CA 1
ATOM 947 C C . ALA A 1 119 ? -34.446 3.409 39.747 1.00 91.75 119 ALA A C 1
ATOM 949 O O . ALA A 1 119 ? -35.334 3.533 40.584 1.00 91.75 119 ALA A O 1
ATOM 950 N N . ALA A 1 120 ? -34.621 2.710 38.621 1.00 92.38 120 ALA A N 1
ATOM 951 C CA . ALA A 1 120 ? -35.886 2.060 38.278 1.00 92.38 120 ALA A CA 1
ATOM 952 C C . ALA A 1 120 ? -36.276 0.970 39.290 1.00 92.38 120 ALA A C 1
ATOM 954 O O . ALA A 1 120 ? -37.421 0.920 39.730 1.00 92.38 120 ALA A O 1
ATOM 955 N N . ALA A 1 121 ? -35.318 0.139 39.715 1.00 91.69 121 ALA A N 1
ATOM 956 C CA . ALA A 1 121 ? -35.553 -0.872 40.744 1.00 91.69 121 ALA A CA 1
ATOM 957 C C . ALA A 1 121 ? -35.979 -0.240 42.076 1.00 91.69 121 ALA A C 1
ATOM 959 O O . ALA A 1 121 ? -36.854 -0.762 42.762 1.00 91.69 121 ALA A O 1
ATOM 960 N N . LYS A 1 122 ? -35.388 0.908 42.426 1.00 93.56 122 LYS A N 1
ATOM 961 C CA . LYS A 1 122 ? -35.744 1.634 43.644 1.00 93.56 122 LYS A CA 1
ATOM 962 C C . LYS A 1 122 ? -37.145 2.242 43.567 1.00 93.56 122 LYS A C 1
ATOM 964 O O . LYS A 1 122 ? -37.871 2.149 44.545 1.00 93.56 122 LYS A O 1
ATOM 969 N N . ILE A 1 123 ? -37.534 2.788 42.414 1.00 93.62 123 ILE A N 1
ATOM 970 C CA . ILE A 1 123 ? -38.892 3.308 42.177 1.00 93.62 123 ILE A CA 1
ATOM 971 C C . ILE A 1 123 ? -39.936 2.194 42.326 1.00 93.62 123 ILE A C 1
ATOM 973 O O . ILE A 1 123 ? -40.896 2.360 43.067 1.00 93.62 123 ILE A O 1
ATOM 977 N N . ASN A 1 124 ? -39.721 1.037 41.692 1.00 91.69 124 ASN A N 1
ATOM 978 C CA . ASN A 1 124 ? -40.661 -0.087 41.785 1.00 91.69 124 ASN A CA 1
ATOM 979 C C . ASN A 1 124 ? -40.787 -0.631 43.212 1.00 91.69 124 ASN A C 1
ATOM 981 O O . ASN A 1 124 ? -41.862 -1.062 43.610 1.00 91.69 124 ASN A O 1
ATOM 985 N N . LYS A 1 125 ? -39.693 -0.609 43.981 1.00 92.06 125 LYS A N 1
ATOM 986 C CA . LYS A 1 125 ? -39.706 -1.043 45.377 1.00 92.06 125 LYS A CA 1
ATOM 987 C C . LYS A 1 125 ? -40.540 -0.108 46.260 1.00 92.06 125 LYS A C 1
ATOM 989 O O . LYS A 1 125 ? -41.316 -0.597 47.064 1.00 92.06 125 LYS A O 1
ATOM 994 N N . VAL A 1 126 ? -40.408 1.206 46.068 1.00 91.06 126 VAL A N 1
ATOM 995 C CA . VAL A 1 126 ? -41.200 2.208 46.803 1.00 91.06 126 VAL A CA 1
ATOM 996 C C . VAL A 1 126 ? -42.691 2.061 46.496 1.00 91.06 126 VAL A C 1
ATOM 998 O O . VAL A 1 126 ? -43.494 2.057 47.416 1.00 91.06 126 VAL A O 1
ATOM 1001 N N . LEU A 1 127 ? -43.057 1.861 45.227 1.00 88.06 127 LEU A N 1
ATOM 1002 C CA . LEU A 1 127 ? -44.458 1.679 44.828 1.00 88.06 127 LEU A CA 1
ATOM 1003 C C . LEU A 1 127 ? -45.098 0.424 45.445 1.00 88.06 127 LEU A C 1
ATOM 1005 O O . LEU A 1 127 ? -46.246 0.473 45.868 1.00 88.06 127 LEU A O 1
ATOM 1009 N N . ALA A 1 128 ? -44.356 -0.684 45.526 1.00 84.88 128 ALA A N 1
ATOM 1010 C CA . ALA A 1 128 ? -44.852 -1.913 46.147 1.00 84.88 128 ALA A CA 1
ATOM 1011 C C . ALA A 1 128 ? -45.045 -1.765 47.668 1.00 84.88 128 ALA A C 1
ATOM 1013 O O . ALA A 1 128 ? -46.010 -2.282 48.220 1.00 84.88 128 ALA A O 1
ATOM 1014 N N . GLU A 1 129 ? -44.147 -1.032 48.333 1.00 83.62 129 GLU A N 1
ATOM 1015 C CA . GLU A 1 129 ? -44.264 -0.721 49.763 1.00 83.62 129 GLU A CA 1
ATOM 1016 C C . GLU A 1 129 ? -45.444 0.239 50.030 1.00 83.62 129 GLU A C 1
ATOM 1018 O O . GLU A 1 129 ? -46.155 0.072 51.017 1.00 83.62 129 GLU A O 1
ATOM 1023 N N . GLU A 1 130 ? -45.712 1.200 49.137 1.00 77.81 130 GLU A N 1
ATOM 1024 C CA . GLU A 1 130 ? -46.874 2.097 49.231 1.00 77.81 130 GLU A CA 1
ATOM 1025 C C . GLU A 1 130 ? -48.212 1.351 49.055 1.00 77.81 130 GLU A C 1
ATOM 1027 O O . GLU A 1 130 ? -49.151 1.612 49.808 1.00 77.81 130 GLU A O 1
ATOM 1032 N N . GLU A 1 131 ? -48.298 0.383 48.134 1.00 73.38 131 GLU A N 1
ATOM 1033 C CA . GLU A 1 131 ? -49.500 -0.447 47.944 1.00 73.38 131 GLU A CA 1
ATOM 1034 C C . GLU A 1 131 ? -49.799 -1.352 49.153 1.00 73.38 131 GLU A C 1
ATOM 1036 O O . GLU A 1 131 ? -50.962 -1.500 49.525 1.00 73.38 131 GLU A O 1
ATOM 1041 N N . GLU A 1 132 ? -48.780 -1.906 49.818 1.00 68.44 132 GLU A N 1
ATOM 1042 C CA . GLU A 1 132 ? -48.963 -2.716 51.036 1.00 68.44 132 GLU A CA 1
ATOM 1043 C C . GLU A 1 132 ? -49.412 -1.881 52.244 1.00 68.44 132 GLU A C 1
ATOM 1045 O O . GLU A 1 132 ? -50.190 -2.361 53.066 1.00 68.44 132 GLU A O 1
ATOM 1050 N N . THR A 1 133 ? -48.994 -0.614 52.338 1.00 66.88 133 THR A N 1
ATOM 1051 C CA . THR A 1 133 ? -49.421 0.292 53.424 1.00 66.88 133 THR A CA 1
ATOM 1052 C C . THR A 1 133 ? -50.836 0.856 53.262 1.00 66.88 133 THR A C 1
ATOM 1054 O O . THR A 1 133 ? -51.338 1.497 54.181 1.00 66.88 133 THR A O 1
ATOM 1057 N N . MET A 1 134 ? -51.483 0.637 52.111 1.00 59.84 134 MET A N 1
ATOM 1058 C CA . MET A 1 134 ? -52.830 1.140 51.808 1.00 59.84 134 MET A CA 1
ATOM 1059 C C . MET A 1 134 ? -53.935 0.086 52.023 1.00 59.84 134 MET A C 1
ATOM 1061 O O . MET A 1 134 ? -55.111 0.384 51.814 1.00 59.84 134 MET A O 1
ATOM 1065 N N . ILE A 1 135 ? -53.562 -1.142 52.404 1.00 60.47 135 ILE A N 1
ATOM 1066 C CA . ILE A 1 135 ? -54.469 -2.293 52.577 1.00 60.47 135 ILE A CA 1
ATOM 1067 C C . ILE A 1 135 ? -54.821 -2.547 54.067 1.00 60.47 135 ILE A C 1
ATOM 1069 O O . ILE A 1 135 ? -55.641 -3.421 54.345 1.00 60.47 135 ILE A O 1
ATOM 1073 N N . ASP A 1 136 ? -54.288 -1.755 55.007 1.00 54.56 136 ASP A N 1
ATOM 1074 C CA . ASP A 1 136 ? -54.570 -1.831 56.460 1.00 54.56 136 ASP A CA 1
ATOM 1075 C C . ASP A 1 136 ? -55.486 -0.688 56.954 1.00 54.56 136 ASP A C 1
ATOM 1077 O O . ASP A 1 136 ? -55.266 0.480 56.548 1.00 54.56 136 ASP A O 1
#

Organism: Paramuricea clavata (NCBI:txid317549)

pLDDT: mean 76.67, std 17.07, range [35.44, 96.25]